Protein AF-J9DPC4-F1 (afdb_monomer_lite)

Radius of gyration: 21.42 Å; chains: 1; bounding box: 44×50×61 Å

pLDDT: mean 84.1, std 15.9, range [33.69, 98.31]

Organism: Wuchereria bancrofti (NCBI:txid6293)

Foldseek 3Di:
DDDPPDDDDDDDDDPPDVDWDQWDWDWDDDVPDPDIDIDIDGTDPQWDDKDKDWPDPDDDAQDKTKIKIQTAGPVGDGDFAKKKKFKAAPVGDTDDIDIDGDDDDRIDIDIDGGHNDGDDDDMDMDIDGDPDDPPPPPD

Sequence (139 aa):
MLIAGSLNRVKFFVPGGTERSDSYRLVVRAQNDSELFEEIIPGAPDLRNIYLQTDKTVYKPTDNVKVRALPLTTNGKLYVGSVDFALLNPDGFELIHKTRSNSKNRFLAVEFQLPDRLVFGEWKIVARPDRHKPSLILA

Secondary structure (DSSP, 8-state):
-PPTT------------SS--SEEEEEE--TT-S--EEEEEE---S--EEEEEES-S---TT-EEEEEEEEE-TTSPBP-S-EEEEEE-TT--EEEEEEE--SS-SSEEEEEEPPSS---S--EEEEEE----------

InterPro domains:
  IPR002890 Macroglobulin domain [PF01835] (50-133)
  IPR050473 Alpha-2-macroglobulin/Complement system [PTHR11412] (22-131)

Structure (mmCIF, N/CA/C/O backbone):
data_AF-J9DPC4-F1
#
_entry.id   AF-J9DPC4-F1
#
loop_
_atom_site.group_PDB
_atom_site.id
_atom_site.type_symbol
_atom_site.label_atom_id
_atom_site.label_alt_id
_atom_site.label_comp_id
_atom_site.label_asym_id
_atom_site.label_entity_id
_atom_site.label_seq_id
_atom_site.pdbx_PDB_ins_code
_atom_site.Cartn_x
_atom_site.Cartn_y
_atom_site.Cartn_z
_atom_site.occupancy
_atom_site.B_iso_or_equiv
_atom_site.auth_seq_id
_atom_site.auth_comp_id
_atom_site.auth_asym_id
_atom_site.auth_atom_id
_atom_site.pdbx_PDB_model_num
ATOM 1 N N . MET A 1 1 ? 24.899 -16.413 -33.512 1.00 47.69 1 MET A N 1
ATOM 2 C CA . MET A 1 1 ? 24.018 -16.903 -34.592 1.00 47.69 1 MET A CA 1
ATOM 3 C C . MET A 1 1 ? 22.624 -17.053 -34.001 1.00 47.69 1 MET A C 1
ATOM 5 O O . MET A 1 1 ? 22.446 -17.890 -33.128 1.00 47.69 1 MET A O 1
ATOM 9 N N . LEU A 1 2 ? 21.693 -16.164 -34.354 1.00 53.72 2 LEU A N 1
ATOM 10 C CA . LEU A 1 2 ? 20.300 -16.235 -33.900 1.00 53.72 2 LEU A CA 1
ATOM 11 C C . LEU A 1 2 ? 19.543 -17.153 -34.866 1.00 53.72 2 LEU A C 1
ATOM 13 O O . LEU A 1 2 ? 19.584 -16.928 -36.071 1.00 53.72 2 LEU A O 1
ATOM 17 N N . ILE A 1 3 ? 18.921 -18.211 -34.352 1.00 56.56 3 ILE A N 1
ATOM 18 C CA . ILE A 1 3 ? 18.156 -19.169 -35.161 1.00 56.56 3 ILE A CA 1
ATOM 19 C C . ILE A 1 3 ? 16.762 -18.577 -35.404 1.00 56.56 3 ILE A C 1
ATOM 21 O O . ILE A 1 3 ? 16.115 -18.119 -34.459 1.00 56.56 3 ILE A O 1
ATOM 25 N N . ALA A 1 4 ? 16.296 -18.572 -36.655 1.00 58.28 4 ALA A N 1
ATOM 26 C CA . ALA A 1 4 ? 14.936 -18.152 -36.988 1.00 58.28 4 ALA A CA 1
ATOM 27 C C . ALA A 1 4 ? 13.916 -19.010 -36.213 1.00 58.28 4 ALA A C 1
ATOM 29 O O . ALA A 1 4 ? 14.011 -20.235 -36.209 1.00 58.28 4 ALA A O 1
ATOM 30 N N . GLY A 1 5 ? 12.978 -18.364 -35.513 1.00 67.38 5 GLY A N 1
ATOM 31 C CA . GLY A 1 5 ? 12.020 -19.031 -34.618 1.00 67.38 5 GLY A CA 1
ATOM 32 C C . GLY A 1 5 ? 12.472 -19.183 -33.156 1.00 67.38 5 GLY A C 1
ATOM 33 O O . GLY A 1 5 ? 11.709 -19.685 -32.336 1.00 67.38 5 GLY A O 1
ATOM 34 N N . SER A 1 6 ? 13.678 -18.726 -32.793 1.00 75.56 6 SER A N 1
ATOM 35 C CA . SER A 1 6 ? 14.149 -18.695 -31.401 1.00 75.56 6 SER A CA 1
ATOM 36 C C . SER A 1 6 ? 13.592 -17.491 -30.637 1.00 75.56 6 SER A C 1
ATOM 38 O O . SER A 1 6 ? 13.719 -16.349 -31.080 1.00 75.56 6 SER A O 1
ATOM 40 N N . LEU A 1 7 ? 13.062 -17.726 -29.434 1.00 80.25 7 LEU A N 1
ATOM 41 C CA . LEU A 1 7 ? 12.682 -16.659 -28.509 1.00 80.25 7 LEU A CA 1
ATOM 42 C C . LEU A 1 7 ? 13.936 -15.960 -27.963 1.00 80.25 7 LEU A C 1
ATOM 44 O O . LEU A 1 7 ? 14.752 -16.583 -27.285 1.00 80.25 7 LEU A O 1
ATOM 48 N N . ASN A 1 8 ? 14.055 -14.653 -28.198 1.00 81.50 8 ASN A N 1
ATOM 49 C CA . ASN A 1 8 ? 15.121 -13.824 -27.635 1.00 81.50 8 ASN A CA 1
ATOM 50 C C . ASN A 1 8 ? 14.548 -12.880 -26.580 1.00 81.50 8 ASN A C 1
ATOM 52 O O . ASN A 1 8 ? 13.614 -12.129 -26.849 1.00 81.50 8 ASN A O 1
ATOM 56 N N . ARG A 1 9 ? 15.107 -12.916 -25.366 1.00 84.31 9 ARG A N 1
ATOM 57 C CA . ARG A 1 9 ? 14.712 -12.034 -24.260 1.00 84.31 9 ARG A CA 1
ATOM 58 C C . ARG A 1 9 ? 15.776 -10.971 -24.032 1.00 84.31 9 ARG A C 1
ATOM 60 O O . ARG A 1 9 ? 16.889 -11.294 -23.629 1.00 84.31 9 ARG A O 1
ATOM 67 N N . VAL A 1 10 ? 15.400 -9.709 -24.214 1.00 82.25 10 VAL A N 1
ATOM 68 C CA . VAL A 1 10 ? 16.227 -8.547 -23.867 1.00 82.25 10 VAL A CA 1
ATOM 69 C C . VAL A 1 10 ? 15.689 -7.941 -22.573 1.00 82.25 10 VAL A C 1
ATOM 71 O O . VAL A 1 10 ? 14.486 -7.738 -22.433 1.00 82.25 10 VAL A O 1
ATOM 74 N N . LYS A 1 11 ? 16.575 -7.674 -21.609 1.00 80.56 11 LYS A N 1
ATOM 75 C CA . LYS A 1 11 ? 16.254 -6.930 -20.386 1.00 80.56 11 LYS A CA 1
ATOM 76 C C . LYS A 1 11 ? 17.032 -5.626 -20.406 1.00 80.56 11 LYS A C 1
ATOM 78 O O . LYS A 1 11 ? 18.245 -5.645 -20.589 1.00 80.56 11 LYS A O 1
ATOM 83 N N . PHE A 1 12 ? 16.343 -4.521 -20.180 1.00 76.31 12 PHE A N 1
ATOM 84 C CA . PHE A 1 12 ? 16.945 -3.207 -20.022 1.00 76.31 12 PHE A CA 1
ATOM 85 C C . PHE A 1 12 ? 16.299 -2.516 -18.825 1.00 76.31 12 PHE A C 1
ATOM 87 O O . PHE A 1 12 ? 15.144 -2.777 -18.490 1.00 76.31 12 PHE A O 1
ATOM 94 N N . PHE A 1 13 ? 17.061 -1.657 -18.158 1.00 70.00 13 PHE A N 1
ATOM 95 C CA . PHE A 1 13 ? 16.501 -0.724 -17.192 1.00 70.00 13 PHE A CA 1
ATOM 96 C C . PHE A 1 13 ? 16.035 0.498 -17.970 1.00 70.00 13 PHE A C 1
ATOM 98 O O . PHE A 1 13 ? 16.810 1.028 -18.761 1.00 70.00 13 PHE A O 1
ATOM 105 N N . VAL A 1 14 ? 14.791 0.930 -17.768 1.00 67.88 14 VAL A N 1
ATOM 106 C CA . VAL A 1 14 ? 14.340 2.233 -18.266 1.00 67.88 14 VAL A CA 1
ATOM 107 C C . VAL A 1 14 ? 15.024 3.278 -17.388 1.00 67.88 14 VAL A C 1
ATOM 109 O O . VAL A 1 14 ? 14.680 3.369 -16.206 1.00 67.88 14 VAL A O 1
ATOM 112 N N . PRO A 1 15 ? 16.007 4.039 -17.898 1.00 53.69 15 PRO A N 1
ATOM 113 C CA . PRO A 1 15 ? 16.608 5.116 -17.145 1.00 53.69 15 PRO A CA 1
ATOM 114 C C . PRO A 1 15 ? 15.629 6.287 -17.230 1.00 53.69 15 PRO A C 1
ATOM 116 O O . PRO A 1 15 ? 15.778 7.191 -18.044 1.00 53.69 15 PRO A O 1
ATOM 119 N N . GLY A 1 16 ? 14.586 6.260 -16.402 1.00 48.47 16 GLY A N 1
ATOM 120 C CA . GLY A 1 16 ? 14.104 7.523 -15.868 1.00 48.47 16 GLY A CA 1
ATOM 121 C C . GLY A 1 16 ? 15.273 8.068 -15.061 1.00 48.47 16 GLY A C 1
ATOM 122 O O . GLY A 1 16 ? 15.842 7.331 -14.255 1.00 48.47 16 GLY A O 1
ATOM 123 N N . GLY A 1 17 ? 15.709 9.296 -15.325 1.00 51.59 17 GLY A N 1
ATOM 124 C CA . GLY A 1 17 ? 16.631 9.981 -14.428 1.00 51.59 17 GLY A CA 1
ATOM 125 C C . GLY A 1 17 ? 16.039 10.085 -13.016 1.00 51.59 17 GLY A C 1
ATOM 126 O O . GLY A 1 17 ? 15.158 9.335 -12.602 1.00 51.59 17 GLY A O 1
ATOM 127 N N . THR A 1 18 ? 16.465 11.070 -12.243 1.00 48.59 18 THR A N 1
ATOM 128 C CA . THR A 1 18 ? 15.882 11.322 -10.915 1.00 48.59 18 THR A CA 1
ATOM 129 C C . THR A 1 18 ? 14.370 11.616 -10.937 1.00 48.59 18 THR A C 1
ATOM 131 O O . THR A 1 18 ? 13.749 11.624 -9.877 1.00 48.59 18 THR A O 1
ATOM 134 N N . GLU A 1 19 ? 13.764 11.811 -12.115 1.00 55.22 19 GLU A N 1
ATOM 135 C CA . GLU A 1 19 ? 12.347 12.120 -12.299 1.00 55.22 19 GLU A CA 1
ATOM 136 C C . GLU A 1 19 ? 11.585 10.972 -12.987 1.00 55.22 19 GLU A C 1
ATOM 138 O O . GLU A 1 19 ? 11.882 10.550 -14.105 1.00 55.22 19 GLU A O 1
ATOM 143 N N . ARG A 1 20 ? 10.589 10.448 -12.266 1.00 68.69 20 ARG A N 1
ATOM 144 C CA . ARG A 1 20 ? 9.662 9.387 -12.681 1.00 68.69 20 ARG A CA 1
ATOM 145 C C . ARG A 1 20 ? 8.591 9.961 -13.615 1.00 68.69 20 ARG A C 1
ATOM 147 O O . ARG A 1 20 ? 7.977 10.964 -13.274 1.00 68.69 20 ARG A O 1
ATOM 154 N N . SER A 1 21 ? 8.297 9.268 -14.719 1.00 73.31 21 SER A N 1
ATOM 155 C CA . SER A 1 21 ? 7.105 9.523 -15.546 1.00 73.31 21 SER A CA 1
ATOM 156 C C . SER A 1 21 ? 6.007 8.487 -15.275 1.00 73.31 21 SER A C 1
ATOM 158 O O . SER A 1 21 ? 6.303 7.327 -14.973 1.00 73.31 21 SER A O 1
ATOM 160 N N . ASP A 1 22 ? 4.742 8.889 -15.420 1.00 77.19 22 ASP A N 1
ATOM 161 C CA . ASP A 1 22 ? 3.573 7.996 -15.377 1.00 77.19 22 ASP A CA 1
ATOM 162 C C . ASP A 1 22 ? 3.433 7.145 -16.651 1.00 77.19 22 ASP A C 1
ATOM 164 O O . ASP A 1 22 ? 2.725 6.137 -16.661 1.00 77.19 22 ASP A O 1
ATOM 168 N N . SER A 1 23 ? 4.123 7.519 -17.730 1.00 82.06 23 SER A N 1
ATOM 169 C CA . SER A 1 23 ? 4.164 6.757 -18.978 1.00 82.06 23 SER A CA 1
ATOM 170 C C . SER A 1 23 ? 5.492 6.938 -19.706 1.00 82.06 23 SER A C 1
ATOM 172 O O . SER A 1 23 ? 6.130 7.989 -19.625 1.00 82.06 23 SER A O 1
ATOM 174 N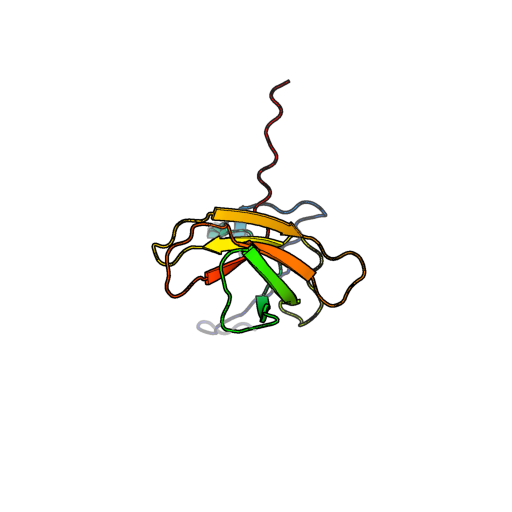 N . TYR A 1 24 ? 5.912 5.903 -20.424 1.00 83.50 24 TYR A N 1
ATOM 175 C CA . TYR A 1 24 ? 7.109 5.917 -21.252 1.00 83.50 24 TYR A CA 1
ATOM 176 C C . TYR A 1 24 ? 6.746 5.517 -22.673 1.00 83.50 24 TYR A C 1
ATOM 178 O O . TYR A 1 24 ? 5.985 4.578 -22.892 1.00 83.50 24 TYR A O 1
ATOM 186 N N . ARG A 1 25 ? 7.332 6.215 -23.642 1.00 88.88 25 ARG A N 1
ATOM 187 C CA . ARG A 1 25 ? 7.281 5.829 -25.049 1.00 88.88 25 ARG A CA 1
ATOM 188 C C . ARG A 1 25 ? 8.410 4.835 -25.318 1.00 88.88 25 ARG A C 1
ATOM 190 O O . ARG A 1 25 ? 9.580 5.215 -25.293 1.00 88.88 25 ARG A O 1
ATOM 197 N N . LEU A 1 26 ? 8.066 3.571 -25.538 1.00 87.38 26 LEU A N 1
ATOM 198 C CA . LEU A 1 26 ? 8.999 2.517 -25.915 1.00 87.38 26 LEU A CA 1
ATOM 199 C C . LEU A 1 26 ? 9.106 2.471 -27.438 1.00 87.38 26 LEU A C 1
ATOM 201 O O . LEU A 1 26 ? 8.110 2.243 -28.114 1.00 87.38 26 LEU A O 1
ATOM 205 N N . VAL A 1 27 ? 10.316 2.657 -27.965 1.00 90.12 27 VAL A N 1
ATOM 206 C CA . VAL A 1 27 ? 10.610 2.509 -29.396 1.00 90.12 27 VAL A CA 1
ATOM 207 C C . VAL A 1 27 ? 11.686 1.444 -29.557 1.00 90.12 27 VAL A C 1
ATOM 209 O O . VAL A 1 27 ? 12.776 1.574 -28.996 1.00 90.12 27 VAL A O 1
ATOM 212 N N . VAL A 1 28 ? 11.388 0.389 -30.313 1.00 88.94 28 VAL A N 1
ATOM 213 C CA . VAL A 1 28 ? 12.319 -0.704 -30.612 1.00 88.94 28 VAL A CA 1
ATOM 214 C C . VAL A 1 28 ? 12.544 -0.764 -32.116 1.00 88.94 28 VAL A C 1
ATOM 216 O O . VAL A 1 28 ? 11.597 -0.806 -32.899 1.00 88.94 28 VAL A O 1
ATOM 219 N N . ARG A 1 29 ? 13.817 -0.785 -32.515 1.00 89.44 29 ARG A N 1
ATOM 220 C CA . ARG A 1 29 ? 14.236 -0.882 -33.912 1.00 89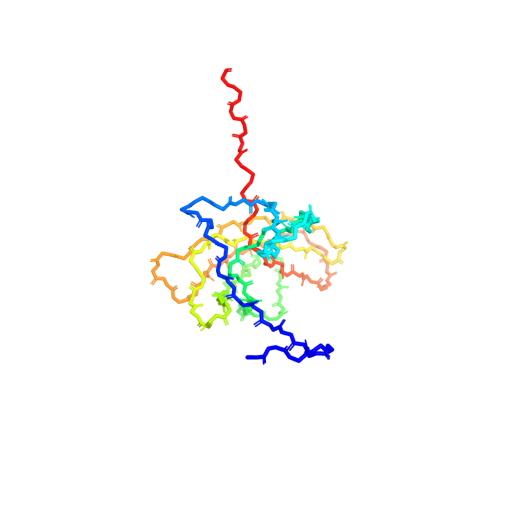.44 29 ARG A CA 1
ATOM 221 C C . ARG A 1 29 ? 15.350 -1.910 -34.050 1.00 89.44 29 ARG A C 1
ATOM 223 O O . ARG A 1 29 ? 16.354 -1.826 -33.341 1.00 89.44 29 ARG A O 1
ATOM 230 N N . ALA A 1 30 ? 15.187 -2.855 -34.971 1.00 85.81 30 ALA A N 1
ATOM 231 C CA . ALA A 1 30 ? 16.264 -3.757 -35.352 1.00 85.81 30 ALA A CA 1
ATOM 232 C C . ALA A 1 30 ? 17.250 -3.044 -36.291 1.00 85.81 30 ALA A C 1
ATOM 234 O O . ALA A 1 30 ? 16.880 -2.197 -37.107 1.00 85.81 30 ALA A O 1
ATOM 235 N N . GLN A 1 31 ? 18.537 -3.366 -36.163 1.00 81.50 31 GLN A N 1
ATOM 236 C CA . GLN A 1 31 ? 19.559 -2.788 -37.028 1.00 81.50 31 GLN A CA 1
ATOM 237 C C . GLN A 1 31 ? 19.299 -3.225 -38.478 1.00 81.50 31 GLN A C 1
ATOM 239 O O . GLN A 1 31 ? 19.211 -4.419 -38.748 1.00 81.50 31 GLN A O 1
ATOM 244 N N . ASN A 1 32 ? 19.193 -2.250 -39.386 1.00 84.31 32 ASN A N 1
ATOM 245 C CA . ASN A 1 32 ? 18.846 -2.408 -40.808 1.00 84.31 32 ASN A CA 1
ATOM 246 C C . ASN A 1 32 ? 17.375 -2.737 -41.116 1.00 84.31 32 ASN A C 1
ATOM 248 O O . ASN A 1 32 ? 17.069 -3.079 -42.254 1.00 84.31 32 ASN A O 1
ATOM 252 N N . ASP A 1 33 ? 16.473 -2.578 -40.148 1.00 84.00 33 ASP A N 1
ATOM 253 C CA . ASP A 1 33 ? 15.031 -2.642 -40.387 1.00 84.00 33 ASP A CA 1
ATOM 254 C C . ASP A 1 33 ? 14.449 -1.234 -40.631 1.00 84.00 33 ASP A C 1
ATOM 256 O O . ASP A 1 33 ? 14.895 -0.230 -40.041 1.00 84.00 33 ASP A O 1
ATOM 260 N N . SER A 1 34 ? 13.488 -1.158 -41.551 1.00 82.31 34 SER A N 1
ATOM 261 C CA . SER A 1 34 ? 12.690 0.038 -41.834 1.00 82.31 34 SER A CA 1
ATOM 262 C C . SER A 1 34 ? 11.485 0.159 -40.908 1.00 82.31 34 SER A C 1
ATOM 264 O O . SER A 1 34 ? 11.013 1.273 -40.688 1.00 82.31 34 SER A O 1
ATOM 266 N N . GLU A 1 35 ? 11.002 -0.957 -40.362 1.00 87.00 35 GLU A N 1
ATOM 267 C CA . GLU A 1 35 ? 9.883 -0.960 -39.429 1.00 87.00 35 GLU A CA 1
ATOM 268 C C . GLU A 1 35 ? 10.354 -0.673 -38.000 1.00 87.00 35 GLU A C 1
ATOM 270 O O . GLU A 1 35 ? 11.457 -1.034 -37.573 1.00 87.00 35 GLU A O 1
ATOM 275 N N . LEU A 1 36 ? 9.506 0.030 -37.252 1.00 89.88 36 LEU A N 1
ATOM 276 C CA . LEU A 1 36 ? 9.710 0.313 -35.840 1.00 89.88 36 LEU A CA 1
ATOM 277 C C . LEU A 1 36 ? 8.523 -0.221 -35.052 1.00 89.88 36 LEU A C 1
ATOM 279 O O . LEU A 1 36 ? 7.373 -0.090 -35.469 1.00 89.88 36 LEU A O 1
ATOM 283 N N . PHE A 1 37 ? 8.819 -0.800 -33.897 1.00 88.31 37 PHE A N 1
ATOM 284 C CA . PHE A 1 37 ? 7.813 -1.101 -32.896 1.00 88.31 37 PHE A CA 1
ATOM 285 C C . PHE A 1 37 ? 7.727 0.075 -31.930 1.00 88.31 37 PHE A C 1
ATOM 287 O O . PHE A 1 37 ? 8.747 0.520 -31.396 1.00 88.31 37 PHE A O 1
ATOM 294 N N . GLU A 1 38 ? 6.514 0.563 -31.701 1.00 92.75 38 GLU A N 1
ATOM 295 C CA . GLU A 1 38 ? 6.247 1.670 -30.795 1.00 92.75 38 GLU A CA 1
ATOM 296 C C . GLU A 1 38 ? 5.058 1.354 -29.893 1.00 92.75 38 GLU A C 1
ATOM 298 O O . GLU A 1 38 ? 3.997 0.948 -30.364 1.00 92.75 38 GLU A O 1
ATOM 303 N N . GLU A 1 39 ? 5.231 1.575 -28.593 1.00 91.00 39 GLU A N 1
ATOM 304 C CA . GLU A 1 39 ? 4.175 1.397 -27.602 1.00 91.00 39 GLU A CA 1
ATOM 305 C C . GLU A 1 39 ? 4.327 2.410 -26.461 1.00 91.00 39 GLU A C 1
ATOM 307 O O . GLU A 1 39 ? 5.436 2.797 -26.086 1.00 91.00 39 GLU A O 1
ATOM 312 N N . ILE A 1 40 ? 3.204 2.835 -25.879 1.00 88.62 40 ILE A N 1
ATOM 313 C CA . ILE A 1 40 ? 3.196 3.591 -24.625 1.00 88.62 40 ILE A CA 1
ATOM 314 C C . ILE A 1 40 ? 3.026 2.595 -23.484 1.00 88.62 40 ILE A C 1
ATOM 316 O O . ILE A 1 40 ? 1.984 1.956 -23.360 1.00 88.62 40 ILE A O 1
ATOM 320 N N . ILE A 1 41 ? 4.035 2.499 -22.624 1.00 86.38 41 ILE A N 1
ATOM 321 C CA . ILE A 1 41 ? 4.014 1.627 -21.450 1.00 86.38 41 ILE A CA 1
ATOM 322 C C . ILE A 1 41 ? 3.806 2.453 -20.174 1.00 86.38 41 ILE A C 1
ATOM 324 O O . ILE A 1 41 ? 4.373 3.544 -20.045 1.00 86.38 41 ILE A O 1
ATOM 328 N N . PRO A 1 42 ? 3.008 1.972 -19.205 1.00 80.31 42 PRO A N 1
ATOM 329 C CA . PRO A 1 42 ? 2.811 2.678 -17.947 1.00 80.31 42 PRO A CA 1
ATOM 330 C C . PRO A 1 42 ? 4.100 2.684 -17.121 1.00 80.31 42 PRO A C 1
ATOM 332 O O . PRO A 1 42 ? 4.787 1.670 -16.983 1.00 80.31 42 PRO A O 1
ATOM 335 N N . GLY A 1 43 ? 4.406 3.834 -16.532 1.00 78.88 43 GLY A N 1
ATOM 336 C CA . GLY A 1 43 ? 5.454 3.965 -15.538 1.00 78.88 43 GLY A CA 1
ATOM 337 C C . GLY A 1 43 ? 4.946 3.581 -14.154 1.00 78.88 43 GLY A C 1
ATOM 338 O O . GLY A 1 43 ? 3.913 4.065 -13.694 1.00 78.88 43 GLY A O 1
ATOM 339 N N . ALA A 1 44 ? 5.691 2.729 -13.457 1.00 77.56 44 ALA A N 1
ATOM 340 C CA . ALA A 1 44 ? 5.415 2.368 -12.073 1.00 77.56 44 ALA A CA 1
ATOM 341 C C . ALA A 1 44 ? 6.696 2.500 -11.239 1.00 77.56 44 ALA A C 1
ATOM 343 O O . ALA A 1 44 ? 7.792 2.276 -11.760 1.00 77.56 44 ALA A O 1
ATOM 344 N N . PRO A 1 45 ? 6.589 2.872 -9.953 1.00 81.69 45 PRO A N 1
ATOM 345 C CA . PRO A 1 45 ? 7.738 2.822 -9.067 1.00 81.69 45 PRO A CA 1
ATOM 346 C C . PRO A 1 45 ? 8.176 1.364 -8.885 1.00 81.69 45 PRO A C 1
ATOM 348 O O . PRO A 1 45 ? 7.354 0.453 -8.994 1.00 81.69 45 PRO A O 1
ATOM 351 N N . ASP A 1 46 ? 9.450 1.141 -8.548 1.00 84.69 46 ASP A N 1
ATOM 352 C CA . ASP A 1 46 ? 9.949 -0.182 -8.147 1.00 84.69 46 ASP A CA 1
ATOM 353 C C . ASP A 1 46 ? 9.425 -0.549 -6.747 1.00 84.69 46 ASP A C 1
ATOM 355 O O . ASP A 1 46 ? 10.165 -0.602 -5.768 1.00 84.69 46 ASP A O 1
ATOM 359 N N . LEU A 1 47 ? 8.113 -0.744 -6.642 1.00 87.56 47 LEU A N 1
ATOM 360 C CA . LEU A 1 47 ? 7.410 -1.215 -5.463 1.00 87.56 47 LEU A CA 1
ATOM 361 C C . LEU A 1 47 ? 6.694 -2.508 -5.83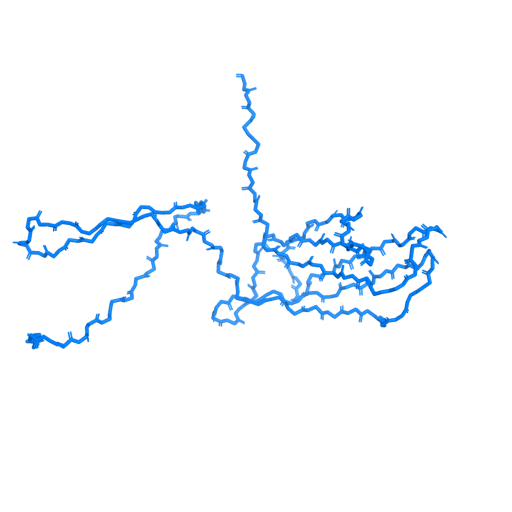7 1.00 87.56 47 LEU A C 1
ATOM 363 O O . LEU A 1 47 ? 5.748 -2.506 -6.621 1.00 87.56 47 LEU A O 1
ATOM 367 N N . ARG A 1 48 ? 7.145 -3.614 -5.251 1.00 91.06 48 ARG A N 1
ATOM 368 C CA . ARG A 1 48 ? 6.605 -4.943 -5.524 1.00 91.06 48 ARG A CA 1
ATOM 369 C C . ARG A 1 48 ? 5.466 -5.294 -4.579 1.00 91.06 48 ARG A C 1
ATOM 371 O O . ARG A 1 48 ? 4.407 -5.693 -5.037 1.00 91.06 48 ARG A O 1
ATOM 378 N N . ASN A 1 49 ? 5.697 -5.167 -3.272 1.00 94.62 49 ASN A N 1
ATOM 379 C CA . ASN A 1 49 ? 4.740 -5.552 -2.233 1.00 94.62 49 ASN A CA 1
ATOM 380 C C . ASN A 1 49 ? 4.753 -4.546 -1.079 1.00 94.62 49 ASN A C 1
ATOM 382 O O . ASN A 1 49 ? 5.808 -4.012 -0.734 1.00 94.62 49 ASN A O 1
ATOM 386 N N . ILE A 1 50 ? 3.602 -4.362 -0.430 1.00 95.88 50 ILE A N 1
ATOM 387 C CA . ILE A 1 50 ? 3.491 -3.692 0.869 1.00 95.88 50 ILE A CA 1
ATOM 388 C C . ILE A 1 50 ? 2.851 -4.677 1.845 1.00 95.88 50 ILE A C 1
ATOM 390 O O . ILE A 1 50 ? 1.679 -5.015 1.702 1.00 95.88 50 ILE A O 1
ATOM 394 N N . TYR A 1 51 ? 3.606 -5.130 2.844 1.00 97.19 51 TYR A N 1
ATOM 395 C CA . TYR A 1 51 ? 3.048 -5.952 3.918 1.00 97.19 51 TYR A CA 1
ATOM 396 C C . TYR A 1 51 ? 2.495 -5.051 5.012 1.00 97.19 51 TYR A C 1
ATOM 398 O O . TYR A 1 51 ? 3.213 -4.175 5.490 1.00 97.19 51 TYR A O 1
ATOM 406 N N . LEU A 1 52 ? 1.243 -5.271 5.407 1.00 97.44 52 LEU A N 1
ATOM 407 C CA . LEU A 1 52 ? 0.564 -4.504 6.448 1.00 97.44 52 LEU A CA 1
ATOM 408 C C . LEU A 1 52 ? 0.350 -5.371 7.687 1.00 97.44 52 LEU A C 1
ATOM 410 O O . LEU A 1 52 ? -0.070 -6.520 7.585 1.00 97.44 52 LEU A O 1
ATOM 414 N N . GLN A 1 53 ? 0.609 -4.795 8.855 1.00 97.94 53 GLN A N 1
ATOM 415 C CA . GLN A 1 53 ? 0.284 -5.382 10.146 1.00 97.94 53 GLN A CA 1
ATOM 416 C C . GLN A 1 53 ? -0.399 -4.329 11.010 1.00 97.94 53 GLN A C 1
ATOM 418 O O . GLN A 1 53 ? 0.122 -3.224 11.164 1.00 97.94 53 GLN A O 1
ATOM 423 N N . THR A 1 54 ? -1.531 -4.685 11.602 1.00 98.12 54 THR A N 1
ATOM 424 C CA . THR A 1 54 ? -2.218 -3.869 12.602 1.00 98.12 54 THR A CA 1
ATOM 425 C C . THR A 1 54 ? -1.865 -4.326 14.019 1.00 98.12 54 THR A C 1
ATOM 427 O O . THR A 1 54 ? -1.403 -5.450 14.225 1.00 98.12 54 THR A O 1
ATOM 430 N N . ASP A 1 55 ? -2.049 -3.456 15.012 1.00 98.31 55 ASP A N 1
ATOM 431 C CA . ASP A 1 55 ? -1.846 -3.805 16.422 1.00 98.31 55 ASP A CA 1
ATOM 432 C C . ASP A 1 55 ? -2.953 -4.708 16.989 1.00 98.31 55 ASP A C 1
ATOM 434 O O . ASP A 1 55 ? -2.706 -5.448 17.941 1.00 98.31 55 ASP A O 1
ATOM 438 N N . LYS A 1 56 ? -4.154 -4.677 16.398 1.00 97.81 56 LYS A N 1
ATOM 439 C CA . LYS A 1 56 ? -5.313 -5.501 16.765 1.00 97.81 56 LYS A CA 1
ATOM 440 C C . LYS A 1 56 ? -6.100 -5.898 15.515 1.00 97.81 56 LYS A C 1
ATOM 442 O O . LYS A 1 56 ? -5.932 -5.320 14.444 1.0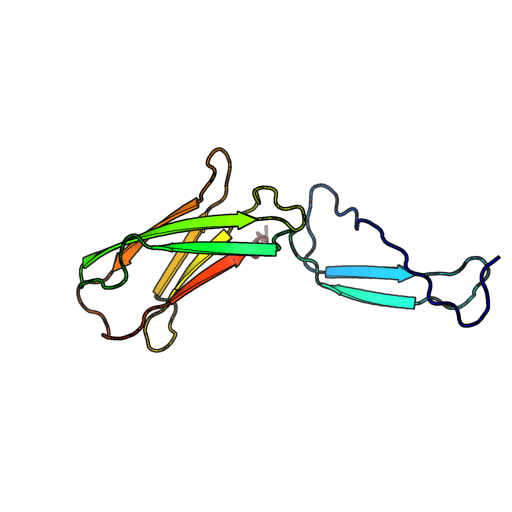0 97.81 56 LYS A O 1
ATOM 447 N N . THR A 1 57 ? -6.985 -6.877 15.656 1.00 95.88 57 THR A N 1
ATOM 448 C CA . THR A 1 57 ? -7.923 -7.292 14.597 1.00 95.88 57 THR A CA 1
ATOM 449 C C . THR A 1 57 ? -9.333 -6.736 14.796 1.00 95.88 57 THR A C 1
ATOM 451 O O . THR A 1 57 ? -10.106 -6.689 13.847 1.00 95.88 57 THR A O 1
ATOM 454 N N . VAL A 1 58 ? -9.668 -6.297 16.014 1.00 97.06 58 VAL A N 1
ATOM 455 C CA . VAL A 1 58 ? -10.974 -5.737 16.381 1.00 97.06 58 VAL A CA 1
ATOM 456 C C . VAL A 1 58 ? -10.755 -4.425 17.125 1.00 97.06 58 VAL A C 1
ATOM 458 O O . VAL A 1 58 ? -9.921 -4.354 18.031 1.00 97.06 58 VAL A O 1
ATOM 461 N N . TYR A 1 59 ? -11.522 -3.406 16.745 1.00 97.12 59 TYR A N 1
ATOM 462 C CA . TYR A 1 59 ? -11.426 -2.049 17.273 1.00 97.12 59 TYR A CA 1
ATOM 463 C C . TYR A 1 59 ? -12.800 -1.527 17.683 1.00 97.12 59 TYR A C 1
ATOM 465 O O . TYR A 1 59 ? -13.830 -1.941 17.148 1.00 97.12 59 TYR A O 1
ATOM 473 N N . LYS A 1 60 ? -12.804 -0.610 18.645 1.00 96.06 60 LYS A N 1
ATOM 474 C CA . LYS A 1 60 ? -13.983 0.110 19.125 1.00 96.06 60 LYS A CA 1
ATOM 475 C C . LYS A 1 60 ? -13.992 1.538 18.571 1.00 96.06 60 LYS A C 1
ATOM 477 O O . LYS A 1 60 ? -12.947 2.034 18.150 1.00 96.06 60 LYS A O 1
ATOM 482 N N . PRO A 1 61 ? -15.141 2.235 18.598 1.00 95.62 61 PRO A N 1
ATOM 483 C CA . PRO A 1 61 ? -15.157 3.674 18.356 1.00 95.62 61 PRO A CA 1
ATOM 484 C C . PRO A 1 61 ? -14.125 4.384 19.231 1.00 95.62 61 PRO A C 1
ATOM 486 O O . PRO A 1 61 ? -13.888 3.958 20.362 1.00 95.62 61 PRO A O 1
ATOM 489 N N . THR A 1 62 ? -13.517 5.450 18.712 1.00 95.12 62 THR A N 1
ATOM 490 C CA . THR A 1 62 ? -12.415 6.201 19.350 1.00 95.12 62 THR A CA 1
ATOM 491 C C . THR A 1 62 ? -11.083 5.458 19.519 1.00 95.12 62 THR A C 1
ATOM 493 O O . THR A 1 62 ? -10.105 6.073 19.951 1.00 95.12 62 THR A O 1
ATOM 496 N N . ASP A 1 63 ? -10.980 4.176 19.151 1.00 97.19 63 ASP A N 1
ATOM 497 C CA . ASP A 1 63 ? -9.673 3.519 19.107 1.00 97.19 63 ASP A CA 1
ATOM 498 C C . ASP A 1 63 ? -8.781 4.149 18.028 1.00 97.19 63 ASP A C 1
ATOM 500 O O . ASP A 1 63 ? -9.241 4.644 16.995 1.00 97.19 63 ASP A O 1
ATOM 504 N N . ASN A 1 64 ? -7.472 4.056 18.252 1.00 97.06 64 ASN A N 1
ATOM 505 C CA . ASN A 1 64 ? -6.467 4.393 17.258 1.00 97.06 64 ASN A CA 1
ATOM 506 C C . ASN A 1 64 ? -5.909 3.102 16.640 1.00 97.06 64 ASN A C 1
ATOM 508 O O . ASN A 1 64 ? -5.298 2.286 17.335 1.00 97.06 64 ASN A O 1
ATOM 512 N N . VAL A 1 65 ? -6.136 2.914 15.341 1.00 97.69 65 VAL A N 1
ATOM 513 C CA . VAL A 1 65 ? -5.632 1.777 14.566 1.00 97.69 65 VAL A CA 1
ATOM 514 C C . VAL A 1 65 ? -4.170 2.032 14.228 1.00 97.69 65 VAL A C 1
ATOM 516 O O . VAL A 1 65 ? -3.863 2.911 13.417 1.00 97.69 65 VAL A O 1
ATOM 519 N N . LYS A 1 66 ? -3.260 1.251 14.818 1.00 98.00 66 LYS A N 1
ATOM 520 C CA . LYS A 1 66 ? -1.821 1.380 14.570 1.00 98.00 66 LYS A CA 1
ATOM 521 C C . LYS A 1 66 ? -1.385 0.377 13.520 1.00 98.00 66 LYS A C 1
ATOM 523 O O . LYS A 1 66 ? -1.542 -0.828 13.692 1.00 98.00 66 LYS A O 1
ATOM 528 N N . VAL A 1 67 ? -0.786 0.877 12.448 1.00 97.56 67 VAL A N 1
ATOM 529 C CA . VAL A 1 67 ? -0.369 0.095 11.285 1.00 97.56 67 VAL A CA 1
ATOM 530 C C . VAL A 1 67 ? 1.141 0.184 11.119 1.00 97.56 67 VAL A C 1
ATOM 532 O O . VAL A 1 67 ? 1.722 1.272 11.131 1.00 97.56 67 VAL A O 1
ATOM 535 N N . ARG A 1 68 ? 1.780 -0.967 10.916 1.00 96.44 68 ARG A N 1
ATOM 536 C CA . ARG A 1 68 ? 3.147 -1.071 10.404 1.00 96.44 68 ARG A CA 1
ATOM 537 C C . ARG A 1 68 ? 3.092 -1.561 8.971 1.00 96.44 68 ARG A C 1
ATOM 539 O O . ARG A 1 68 ? 2.489 -2.597 8.698 1.00 96.44 68 ARG A O 1
ATOM 546 N N . ALA A 1 69 ? 3.754 -0.838 8.080 1.00 96.81 69 ALA A N 1
ATOM 547 C CA . ALA A 1 69 ? 3.892 -1.232 6.691 1.00 96.81 69 ALA A CA 1
ATOM 548 C C . ALA A 1 69 ? 5.355 -1.503 6.337 1.00 96.81 69 ALA A C 1
ATOM 550 O O . ALA A 1 69 ? 6.239 -0.714 6.678 1.00 96.81 69 ALA A O 1
ATOM 551 N N . LEU A 1 70 ? 5.602 -2.606 5.631 1.00 96.56 70 LEU A N 1
ATOM 552 C CA . LEU A 1 70 ? 6.900 -2.964 5.063 1.00 96.56 70 LEU A CA 1
ATOM 553 C C . LEU A 1 70 ? 6.804 -2.933 3.531 1.00 96.56 70 LEU A C 1
ATOM 555 O O . LEU A 1 70 ? 6.394 -3.931 2.930 1.00 96.56 70 LEU A O 1
ATOM 559 N N . PRO A 1 71 ? 7.134 -1.798 2.895 1.00 94.94 71 PRO A N 1
ATOM 560 C CA . PRO A 1 71 ? 7.148 -1.693 1.446 1.00 94.94 71 PRO A CA 1
ATOM 561 C C . PRO A 1 71 ? 8.490 -2.203 0.894 1.00 94.94 71 PRO A C 1
ATOM 563 O O . PRO A 1 71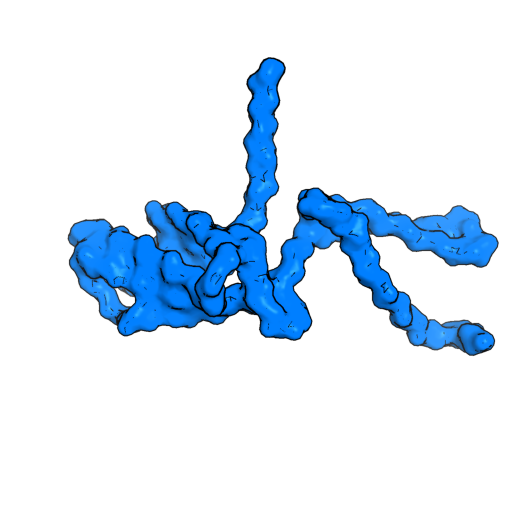 ? 9.560 -1.752 1.314 1.00 94.94 71 PRO A O 1
ATOM 566 N N . LEU A 1 72 ? 8.441 -3.151 -0.044 1.00 93.75 72 LEU A N 1
ATOM 567 C CA . LEU A 1 72 ? 9.618 -3.776 -0.652 1.00 93.75 72 LEU A CA 1
ATOM 568 C C . LEU A 1 72 ? 9.648 -3.570 -2.166 1.00 93.75 72 LEU A C 1
ATOM 570 O O . LEU A 1 72 ? 8.631 -3.701 -2.849 1.00 93.75 72 LEU A O 1
ATOM 574 N N . THR A 1 73 ? 10.841 -3.310 -2.684 1.00 91.31 73 THR A N 1
ATOM 575 C CA . THR A 1 73 ? 11.144 -3.244 -4.116 1.00 91.31 73 THR A CA 1
ATOM 576 C C . THR A 1 73 ? 11.191 -4.640 -4.751 1.00 91.31 73 THR A C 1
ATOM 578 O O . THR A 1 73 ? 11.151 -5.670 -4.065 1.00 91.31 73 THR A O 1
ATOM 581 N N . THR A 1 74 ? 11.341 -4.714 -6.076 1.00 88.44 74 THR A N 1
ATOM 582 C CA . THR A 1 74 ? 11.443 -5.991 -6.804 1.00 88.44 74 THR A CA 1
ATOM 583 C C . THR A 1 74 ? 12.656 -6.820 -6.380 1.00 88.44 74 THR A C 1
ATOM 585 O O . THR A 1 74 ? 12.578 -8.048 -6.333 1.00 88.44 74 THR A O 1
ATOM 588 N N . ASN A 1 75 ? 13.754 -6.161 -5.998 1.00 90.31 75 ASN A N 1
ATOM 589 C CA . ASN A 1 75 ? 14.968 -6.810 -5.490 1.00 90.31 75 ASN A CA 1
ATOM 590 C C . ASN A 1 75 ? 14.957 -7.063 -3.968 1.00 90.31 75 ASN A C 1
ATOM 592 O O . ASN A 1 75 ? 15.978 -7.467 -3.415 1.00 90.31 75 ASN A O 1
ATOM 596 N N . GLY A 1 76 ? 13.826 -6.836 -3.289 1.00 90.50 76 GLY A N 1
ATOM 597 C CA . GLY A 1 76 ? 13.664 -7.101 -1.857 1.00 90.50 76 GLY A CA 1
ATOM 598 C C . GLY A 1 76 ? 14.288 -6.054 -0.930 1.00 90.50 76 GLY A C 1
ATOM 5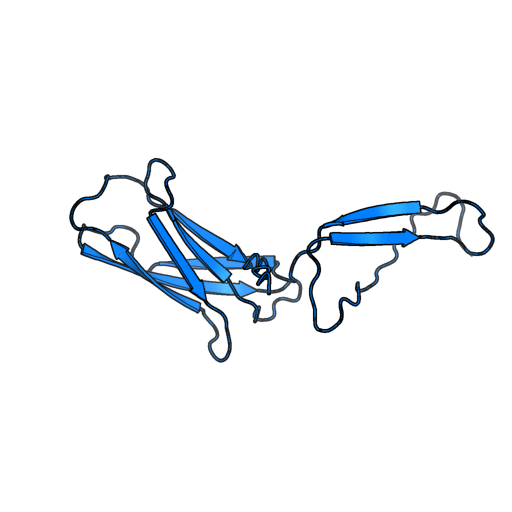99 O O . GLY A 1 76 ? 14.341 -6.274 0.279 1.00 90.50 76 GLY A O 1
ATOM 600 N N . LYS A 1 77 ? 14.755 -4.917 -1.461 1.00 91.44 77 LYS A N 1
ATOM 601 C CA . LYS A 1 77 ? 15.195 -3.773 -0.651 1.00 91.44 77 LYS A CA 1
ATOM 602 C C . LYS A 1 77 ? 13.991 -2.986 -0.136 1.00 91.44 77 LYS A C 1
ATOM 604 O O . LYS A 1 77 ? 12.880 -3.108 -0.647 1.00 91.44 77 LYS A O 1
ATOM 609 N N . LEU A 1 78 ? 14.220 -2.154 0.879 1.00 91.69 78 LEU A N 1
ATOM 610 C CA . LEU A 1 78 ? 13.205 -1.219 1.358 1.00 91.69 78 LEU A CA 1
ATOM 611 C C . LEU A 1 78 ? 12.882 -0.204 0.263 1.00 91.69 78 LEU A C 1
ATOM 613 O O . LEU A 1 78 ? 13.782 0.433 -0.286 1.00 91.69 78 LEU A O 1
ATOM 617 N N . TYR A 1 79 ? 11.597 -0.045 -0.026 1.00 90.44 79 TYR A N 1
ATOM 618 C CA . TYR A 1 79 ? 11.127 1.034 -0.879 1.00 90.44 79 TYR A CA 1
ATOM 619 C C . TYR A 1 79 ? 11.199 2.362 -0.112 1.00 90.44 79 TYR A C 1
ATOM 621 O O . TYR A 1 79 ? 10.726 2.460 1.023 1.00 90.44 79 TYR A O 1
ATOM 629 N N . VAL A 1 80 ? 11.814 3.372 -0.731 1.00 87.44 80 VAL A N 1
ATOM 630 C CA . VAL A 1 80 ? 12.079 4.689 -0.117 1.00 87.44 80 VAL A CA 1
ATOM 631 C C . VAL A 1 80 ? 11.103 5.779 -0.561 1.00 87.44 80 VAL A C 1
ATOM 633 O O . VAL A 1 80 ? 11.049 6.842 0.052 1.00 87.44 80 VAL A O 1
ATOM 636 N N . GLY A 1 81 ? 10.314 5.522 -1.607 1.00 86.69 81 GLY A N 1
ATOM 637 C CA . GLY A 1 81 ? 9.305 6.466 -2.074 1.00 86.69 81 GLY A CA 1
ATOM 638 C C . GLY A 1 81 ? 8.113 6.582 -1.121 1.00 86.69 81 GLY A C 1
ATOM 639 O O . GLY A 1 81 ? 7.944 5.797 -0.185 1.00 86.69 81 GLY A O 1
ATOM 640 N N . SER A 1 82 ? 7.264 7.571 -1.386 1.00 90.50 82 SER A N 1
ATOM 641 C CA . SER A 1 82 ? 6.020 7.776 -0.647 1.00 90.50 82 SER A CA 1
ATOM 642 C C . SER A 1 82 ? 5.005 6.657 -0.913 1.00 90.50 82 SER A C 1
ATOM 644 O O . SER A 1 82 ? 4.895 6.127 -2.024 1.00 90.50 82 SER A O 1
ATOM 646 N N . VAL A 1 83 ? 4.261 6.305 0.131 1.00 93.25 83 VAL A N 1
ATOM 647 C CA . VAL A 1 83 ? 3.139 5.367 0.131 1.00 93.25 83 VAL A CA 1
ATOM 648 C C . VAL A 1 83 ? 1.937 6.087 0.729 1.00 93.25 83 VAL A C 1
ATOM 650 O O . VAL A 1 83 ? 2.022 6.640 1.830 1.00 93.25 83 VAL A O 1
ATOM 653 N N . ASP A 1 84 ? 0.826 6.050 0.009 1.00 94.44 84 ASP A N 1
ATOM 654 C CA . ASP A 1 84 ? -0.470 6.518 0.472 1.00 94.44 84 ASP A CA 1
ATOM 655 C C . ASP A 1 84 ? -1.199 5.392 1.186 1.00 94.44 84 ASP A C 1
ATOM 657 O O . ASP A 1 84 ? -1.236 4.251 0.718 1.00 94.44 84 ASP A O 1
ATOM 661 N N . PHE A 1 85 ? -1.827 5.742 2.297 1.00 96.00 85 PHE A N 1
ATOM 662 C CA . PHE A 1 85 ? -2.642 4.861 3.104 1.00 96.00 85 PHE A CA 1
ATOM 663 C C . PHE A 1 85 ? -4.047 5.434 3.227 1.00 96.00 85 PHE A C 1
ATOM 665 O O . PHE A 1 85 ? -4.219 6.607 3.559 1.00 96.00 85 PHE A O 1
ATOM 672 N N . ALA A 1 86 ? -5.037 4.581 3.007 1.00 96.06 86 ALA A N 1
ATOM 673 C CA . ALA A 1 86 ? -6.446 4.907 3.098 1.00 96.06 86 ALA A CA 1
ATOM 674 C C . ALA A 1 86 ? -7.144 3.934 4.050 1.00 96.06 86 ALA A C 1
ATOM 676 O O . ALA A 1 86 ? -6.933 2.722 3.961 1.00 96.06 86 ALA A O 1
ATOM 677 N N . LEU A 1 87 ? -7.977 4.463 4.945 1.00 96.62 87 LEU A N 1
ATOM 678 C CA . LEU A 1 87 ? -8.887 3.669 5.765 1.00 96.62 87 LEU A CA 1
ATOM 679 C C . LEU A 1 87 ? -10.285 3.710 5.144 1.00 96.62 87 LEU A C 1
ATOM 681 O O . LEU A 1 87 ? -10.873 4.786 5.010 1.00 96.62 87 LEU A O 1
ATOM 685 N N . LEU A 1 88 ? -10.794 2.539 4.775 1.00 95.81 88 LEU A N 1
ATOM 686 C CA . LEU A 1 88 ? -12.104 2.351 4.169 1.00 95.81 88 LEU A CA 1
ATOM 687 C C . LEU A 1 88 ? -13.073 1.763 5.191 1.00 95.81 88 LEU A C 1
ATOM 689 O O . LEU A 1 88 ? -12.733 0.808 5.900 1.00 95.81 88 LEU A O 1
ATOM 693 N N . ASN A 1 89 ? -14.283 2.314 5.228 1.00 94.75 89 ASN A N 1
ATOM 694 C CA . ASN A 1 89 ? -15.387 1.743 5.992 1.00 94.75 89 ASN A CA 1
ATOM 695 C C . ASN A 1 89 ? -15.939 0.464 5.309 1.00 94.75 89 ASN A C 1
ATOM 697 O O . ASN A 1 89 ? -15.521 0.137 4.192 1.00 94.75 89 ASN A O 1
ATOM 701 N N . PRO A 1 90 ? -16.885 -0.258 5.942 1.00 96.25 90 PRO A N 1
ATOM 702 C CA . PRO A 1 90 ? -17.450 -1.491 5.388 1.00 96.25 90 PRO A CA 1
ATOM 703 C C . PRO A 1 90 ? -18.157 -1.307 4.039 1.00 96.25 90 PRO A C 1
ATOM 705 O O . PRO A 1 90 ? -18.158 -2.223 3.220 1.00 96.25 90 PRO A O 1
ATOM 708 N N . ASP A 1 91 ? -18.687 -0.112 3.775 1.00 94.75 91 ASP A N 1
ATOM 709 C CA . ASP A 1 91 ? -19.347 0.237 2.512 1.00 94.75 91 ASP A CA 1
ATOM 710 C C . ASP A 1 91 ? -18.349 0.603 1.392 1.00 94.75 91 ASP A C 1
ATOM 712 O O . ASP A 1 91 ? -18.743 0.841 0.252 1.00 94.75 91 ASP A O 1
ATOM 716 N N . GLY A 1 92 ? -17.046 0.651 1.695 1.00 92.44 92 GLY A N 1
ATOM 717 C CA . GLY A 1 92 ? -15.980 0.947 0.737 1.00 92.44 92 GLY A CA 1
ATOM 718 C C . GLY A 1 92 ? -15.623 2.430 0.590 1.00 92.44 92 GLY A C 1
ATOM 719 O O . GLY A 1 92 ? -14.809 2.764 -0.272 1.00 92.44 92 GLY A O 1
ATOM 720 N N . PHE A 1 93 ? -16.168 3.320 1.422 1.00 92.50 93 PHE A N 1
ATOM 721 C CA . PHE A 1 93 ? -15.813 4.741 1.412 1.00 92.50 93 PHE A CA 1
ATOM 722 C C . PHE A 1 93 ? -14.481 4.995 2.119 1.00 92.50 93 PHE A C 1
ATOM 724 O O . PHE A 1 93 ? -14.289 4.598 3.269 1.00 92.50 93 PHE A O 1
ATOM 731 N N . GLU A 1 94 ? -13.579 5.711 1.442 1.00 91.50 94 GLU A N 1
ATOM 732 C CA . GLU A 1 94 ? -12.333 6.226 2.017 1.00 91.50 94 GLU A CA 1
ATOM 733 C C . GLU A 1 94 ? -12.649 7.381 2.978 1.00 91.50 94 GLU A C 1
ATOM 735 O O . GLU A 1 94 ? -13.165 8.419 2.569 1.00 91.50 94 GLU A O 1
ATOM 740 N N . LEU A 1 95 ? -12.349 7.194 4.265 1.00 85.12 95 LEU A N 1
ATOM 741 C CA . LEU A 1 95 ? -12.626 8.185 5.312 1.00 85.12 95 LEU A CA 1
ATOM 742 C C . LEU A 1 95 ? -11.395 8.996 5.701 1.00 85.12 95 LEU A C 1
ATOM 744 O O . LEU A 1 95 ? -11.502 10.167 6.055 1.00 85.12 95 LEU A O 1
ATOM 748 N N . ILE A 1 96 ? -10.225 8.357 5.697 1.00 86.69 96 ILE A N 1
ATOM 749 C CA . ILE A 1 96 ? -8.980 8.968 6.159 1.00 86.69 96 ILE A CA 1
ATOM 750 C C . ILE A 1 96 ? -7.864 8.601 5.194 1.00 86.69 96 ILE A C 1
ATOM 752 O O . ILE A 1 96 ? -7.633 7.420 4.939 1.00 86.69 96 ILE A O 1
ATOM 756 N N . HIS A 1 97 ? -7.141 9.622 4.744 1.00 92.25 97 HIS A N 1
ATOM 757 C CA . HIS A 1 97 ? -6.009 9.519 3.834 1.00 92.25 97 HIS A CA 1
ATOM 758 C C . HIS A 1 97 ? -4.724 10.021 4.503 1.00 92.25 97 HIS A C 1
ATOM 760 O O . HIS A 1 97 ? -4.728 11.079 5.138 1.00 92.25 97 HIS A O 1
ATOM 766 N N . LYS A 1 98 ? -3.615 9.283 4.370 1.00 93.44 98 LYS A N 1
ATOM 767 C CA . LYS A 1 98 ? -2.292 9.676 4.888 1.00 93.44 98 LYS A CA 1
ATOM 768 C C . LYS A 1 98 ? -1.166 9.215 3.968 1.00 93.44 98 LYS A C 1
ATOM 770 O O . LYS A 1 98 ? -1.088 8.035 3.658 1.00 93.44 98 LYS A O 1
ATOM 775 N N . THR A 1 99 ? -0.213 10.095 3.678 1.00 93.06 99 THR A N 1
ATOM 776 C CA . THR A 1 99 ? 1.019 9.746 2.949 1.00 93.06 99 THR A CA 1
ATOM 777 C C . THR A 1 99 ? 2.203 9.605 3.910 1.00 93.06 99 THR A C 1
ATOM 779 O O . THR A 1 99 ? 2.351 10.386 4.860 1.00 93.06 99 THR A O 1
ATOM 782 N N . ARG A 1 100 ? 3.057 8.597 3.702 1.00 91.88 100 ARG A N 1
ATOM 783 C CA . ARG A 1 100 ? 4.324 8.403 4.432 1.00 91.88 100 ARG A CA 1
ATOM 784 C C . ARG A 1 100 ? 5.438 7.988 3.484 1.00 91.88 100 ARG A C 1
ATOM 786 O O . ARG A 1 100 ? 5.219 7.163 2.608 1.00 91.88 100 ARG A O 1
ATOM 793 N N . SER A 1 101 ? 6.644 8.482 3.724 1.00 87.69 101 SER A N 1
ATOM 794 C CA . SER A 1 101 ? 7.865 8.048 3.045 1.00 87.69 101 SER A CA 1
ATOM 795 C C . SER A 1 101 ? 8.874 7.513 4.054 1.00 87.69 101 SER A C 1
ATOM 797 O O . SER A 1 101 ? 8.804 7.803 5.254 1.00 87.69 101 SER A O 1
ATOM 799 N N . ASN A 1 102 ? 9.797 6.683 3.573 1.00 75.88 102 ASN A N 1
ATOM 800 C CA . ASN A 1 102 ? 10.809 6.074 4.414 1.00 75.88 102 ASN A CA 1
ATOM 801 C C . ASN A 1 102 ? 12.146 6.803 4.263 1.00 75.88 102 ASN A C 1
ATOM 803 O O . ASN A 1 102 ? 12.770 6.717 3.210 1.00 75.88 102 ASN A O 1
ATOM 807 N N . SER A 1 103 ? 12.610 7.480 5.315 1.00 65.94 103 SER A N 1
ATOM 808 C CA . SER A 1 103 ? 13.947 8.089 5.324 1.00 65.94 103 SER A CA 1
ATOM 809 C C . SER A 1 103 ? 14.955 7.357 6.214 1.00 65.94 103 SER A C 1
ATOM 811 O O . SER A 1 103 ? 16.154 7.477 5.968 1.00 65.94 103 SER A O 1
ATOM 813 N N . LYS A 1 104 ? 14.514 6.611 7.244 1.00 68.06 104 LYS A N 1
ATOM 814 C CA . LYS A 1 104 ? 15.414 6.009 8.258 1.00 68.06 104 LYS A CA 1
ATOM 815 C C . LYS A 1 104 ? 14.919 4.719 8.935 1.00 68.06 104 LYS A C 1
ATOM 817 O O . LYS A 1 104 ? 15.716 4.058 9.595 1.00 68.06 104 LYS A O 1
ATOM 822 N N . ASN A 1 105 ? 13.645 4.339 8.807 1.00 77.19 105 ASN A N 1
ATOM 823 C CA . ASN A 1 105 ? 13.055 3.240 9.585 1.00 77.19 105 ASN A CA 1
ATOM 824 C C . ASN A 1 105 ? 12.766 2.021 8.709 1.00 77.19 105 ASN A C 1
ATOM 826 O O . ASN A 1 105 ? 12.400 2.143 7.554 1.00 77.19 105 ASN A O 1
ATOM 830 N N . ARG A 1 106 ? 12.856 0.802 9.245 1.00 84.44 106 ARG A N 1
ATOM 831 C CA . ARG A 1 106 ? 12.509 -0.395 8.451 1.00 84.44 106 ARG A CA 1
ATOM 832 C C . ARG A 1 106 ? 11.030 -0.423 8.035 1.00 84.44 106 ARG A C 1
ATOM 834 O O . ARG A 1 106 ? 10.705 -0.949 6.979 1.00 84.44 106 ARG A O 1
ATOM 841 N N . PHE A 1 107 ? 10.158 0.141 8.867 1.00 92.62 107 PHE A N 1
ATOM 842 C CA . PHE A 1 107 ? 8.710 0.140 8.681 1.00 92.62 107 PHE A CA 1
ATOM 843 C C . PHE A 1 107 ? 8.168 1.566 8.627 1.00 92.62 107 PHE A C 1
ATOM 845 O O . PHE A 1 107 ? 8.644 2.443 9.352 1.00 92.62 107 PHE A O 1
ATOM 852 N N . LEU A 1 108 ? 7.121 1.770 7.831 1.00 94.25 108 LEU A N 1
ATOM 853 C CA . LEU A 1 108 ? 6.285 2.963 7.907 1.00 94.25 108 LEU A CA 1
ATOM 854 C C . LEU A 1 108 ? 5.254 2.758 9.018 1.00 94.25 108 LEU A C 1
ATOM 856 O O . LEU A 1 108 ? 4.520 1.770 9.004 1.00 94.25 108 LEU A O 1
ATOM 860 N N . ALA A 1 109 ? 5.209 3.682 9.975 1.00 94.56 109 ALA A N 1
ATOM 861 C CA . ALA A 1 109 ? 4.190 3.707 11.016 1.00 94.56 109 ALA A CA 1
ATOM 862 C C . ALA A 1 109 ? 3.069 4.675 10.618 1.00 94.56 109 ALA A C 1
ATOM 864 O O . ALA A 1 109 ? 3.321 5.843 10.298 1.00 94.56 109 ALA A O 1
ATOM 865 N N . VAL A 1 110 ? 1.832 4.182 10.638 1.00 95.25 110 VAL A N 1
ATOM 866 C CA . VAL A 1 110 ? 0.625 4.957 10.336 1.00 95.25 110 VAL A CA 1
ATOM 867 C C . VAL A 1 110 ? -0.392 4.717 11.438 1.00 95.25 110 VAL A C 1
ATOM 869 O O . VAL A 1 110 ? -0.530 3.604 11.933 1.00 95.25 110 VAL A O 1
ATOM 872 N N . GLU A 1 111 ? -1.098 5.771 11.817 1.00 96.69 111 GLU A N 1
ATOM 873 C CA . GLU A 1 111 ? -2.125 5.731 12.851 1.00 96.69 111 GLU A CA 1
ATOM 874 C C . GLU A 1 111 ? -3.414 6.344 12.310 1.00 96.69 111 GLU A C 1
ATOM 876 O O . GLU A 1 111 ? -3.374 7.432 11.719 1.00 96.69 111 GLU A O 1
ATOM 881 N N . PHE A 1 112 ? -4.542 5.660 12.499 1.00 96.38 112 PHE A N 1
ATOM 882 C CA . PHE A 1 112 ? -5.872 6.134 12.119 1.00 96.38 112 PHE A CA 1
ATOM 883 C C . PHE A 1 112 ? -6.770 6.218 13.346 1.00 96.38 112 PHE A C 1
ATOM 885 O O . PHE A 1 112 ? -7.071 5.203 13.968 1.00 96.38 112 PHE A O 1
ATOM 892 N N . GLN A 1 113 ? -7.239 7.423 13.654 1.00 95.38 113 GLN A N 1
ATOM 893 C CA . GLN A 1 113 ? -8.211 7.628 14.716 1.00 95.38 113 GLN A CA 1
ATOM 894 C C . GLN A 1 113 ? -9.607 7.280 14.197 1.00 95.38 113 GLN A C 1
ATOM 896 O O . GLN A 1 113 ? -10.068 7.893 13.233 1.00 95.38 113 GLN A O 1
ATOM 901 N N . LEU A 1 114 ? -10.272 6.309 14.823 1.00 95.25 114 LEU A N 1
ATOM 902 C CA . LEU A 1 114 ? -11.650 5.968 14.483 1.00 95.25 114 LEU A CA 1
ATOM 903 C C . LEU A 1 114 ? -12.619 7.010 15.057 1.00 95.25 114 LEU A C 1
ATOM 905 O O . LEU A 1 114 ? -12.415 7.474 16.182 1.00 95.25 114 LEU A O 1
ATOM 909 N N . PRO A 1 115 ? -13.685 7.366 14.319 1.00 91.44 115 PRO A N 1
ATOM 910 C CA . PRO A 1 115 ? -14.680 8.306 14.809 1.00 91.44 115 PRO A CA 1
ATOM 911 C C . PRO A 1 115 ? -15.545 7.681 15.910 1.00 91.44 115 PRO A C 1
ATOM 913 O O . PRO A 1 115 ? -15.729 6.465 15.980 1.00 91.44 115 PRO A O 1
ATOM 916 N N . ASP A 1 116 ? -16.126 8.537 16.745 1.00 92.88 116 ASP A N 1
ATOM 917 C CA . ASP A 1 116 ? -17.001 8.162 17.863 1.00 92.88 116 ASP A CA 1
ATOM 918 C C . ASP A 1 116 ? -18.288 7.467 17.384 1.00 92.88 116 ASP A C 1
ATOM 920 O O . ASP A 1 116 ? -18.856 6.624 18.078 1.00 92.88 116 ASP A O 1
ATOM 924 N N . ARG A 1 117 ? -18.748 7.815 16.175 1.00 91.12 117 ARG A N 1
ATOM 925 C CA . ARG A 1 117 ? -19.871 7.177 15.478 1.00 91.12 117 ARG A CA 1
ATOM 926 C C . ARG A 1 117 ? -19.350 6.543 14.194 1.00 91.12 117 ARG A C 1
ATOM 928 O O . ARG A 1 117 ? -18.893 7.256 13.303 1.00 91.12 117 ARG A O 1
ATOM 935 N N . LEU A 1 118 ? -19.423 5.217 14.102 1.00 89.38 118 LEU A N 1
ATOM 936 C CA . LEU A 1 118 ? -18.925 4.446 12.964 1.00 89.38 118 LEU A CA 1
ATOM 937 C C . LEU A 1 118 ? -19.898 3.336 12.567 1.00 89.38 118 LEU A C 1
ATOM 939 O O . LEU A 1 118 ? -20.729 2.908 13.366 1.00 89.38 118 LEU A O 1
ATOM 943 N N . VAL A 1 119 ? -19.770 2.866 11.329 1.00 91.25 119 VAL A N 1
ATOM 944 C CA . VAL A 1 119 ? -20.488 1.687 10.834 1.00 91.25 119 VAL A CA 1
ATOM 945 C C . VAL A 1 119 ? -19.737 0.429 11.272 1.00 91.25 119 VAL A C 1
ATOM 947 O O . VAL A 1 119 ? -18.527 0.314 11.057 1.00 91.25 119 VAL A O 1
ATOM 950 N N . PHE A 1 120 ? -20.447 -0.513 11.893 1.00 92.69 120 PHE A N 1
ATOM 951 C CA . PHE A 1 120 ? -19.884 -1.805 12.284 1.00 92.69 120 PHE A CA 1
ATOM 952 C C . PHE A 1 120 ? -19.671 -2.705 11.066 1.00 92.69 120 PHE A C 1
ATOM 954 O O . PHE A 1 120 ? -20.474 -2.702 10.138 1.00 92.69 120 PHE A O 1
ATOM 961 N N . GLY A 1 121 ? -18.606 -3.503 11.091 1.00 95.56 121 GLY A N 1
ATOM 962 C CA . GLY A 1 121 ? -18.296 -4.457 10.030 1.00 95.56 121 GLY A CA 1
ATOM 963 C C . GLY A 1 121 ? -16.802 -4.539 9.755 1.00 95.56 121 GLY A C 1
ATOM 964 O O . GLY A 1 121 ? -15.978 -4.167 10.592 1.00 95.56 121 GLY A O 1
ATOM 965 N N . GLU A 1 122 ? -16.459 -5.022 8.565 1.00 96.81 122 GLU A N 1
ATOM 966 C CA . GLU A 1 122 ? -15.074 -5.177 8.133 1.00 96.81 122 GLU A CA 1
ATOM 967 C C . GLU A 1 122 ? -14.542 -3.890 7.507 1.00 96.81 122 GLU A C 1
ATOM 969 O O . GLU A 1 122 ? -14.929 -3.493 6.410 1.00 96.81 122 GLU A O 1
ATOM 974 N N . TRP A 1 123 ? -13.614 -3.252 8.207 1.00 96.25 123 TRP A N 1
ATOM 975 C CA . TRP A 1 123 ? -12.881 -2.100 7.700 1.00 96.25 123 TRP A CA 1
ATOM 976 C C . TRP A 1 123 ? -11.625 -2.556 6.961 1.00 96.25 123 TRP A C 1
ATOM 978 O O . TRP A 1 123 ? -11.035 -3.586 7.291 1.00 96.25 123 TRP A O 1
ATOM 988 N N . LYS A 1 124 ? -11.187 -1.777 5.969 1.00 96.94 124 LYS A N 1
ATOM 989 C CA . LYS A 1 124 ? -10.022 -2.120 5.141 1.00 96.94 124 LYS A CA 1
ATOM 990 C C . LYS A 1 124 ? -8.988 -1.009 5.173 1.00 96.94 124 LYS A C 1
ATOM 992 O O . LYS A 1 124 ? -9.324 0.165 5.066 1.00 96.94 124 LYS A O 1
ATOM 997 N N . ILE A 1 125 ? -7.719 -1.390 5.262 1.00 97.56 125 ILE A N 1
ATOM 998 C CA . ILE A 1 125 ? -6.598 -0.479 5.033 1.00 97.56 125 ILE A CA 1
ATOM 999 C C . ILE A 1 125 ? -6.063 -0.760 3.636 1.00 97.56 125 ILE A C 1
ATOM 1001 O O . ILE A 1 125 ? -5.658 -1.881 3.331 1.00 97.56 125 ILE A O 1
ATOM 1005 N N . VAL A 1 126 ? -6.048 0.265 2.794 1.00 96.12 126 VAL A N 1
ATOM 1006 C CA . VAL A 1 126 ? -5.448 0.215 1.463 1.00 96.12 126 VAL A CA 1
ATOM 1007 C C . VAL A 1 126 ? -4.133 0.974 1.510 1.00 96.12 126 VAL A C 1
ATOM 1009 O O . VAL A 1 126 ? -4.091 2.103 1.989 1.00 96.12 126 VAL A O 1
ATOM 1012 N N . ALA A 1 127 ? -3.065 0.362 1.004 1.00 95.56 127 ALA A N 1
ATOM 1013 C CA . ALA A 1 127 ? -1.772 1.010 0.838 1.00 95.56 127 ALA A CA 1
ATOM 1014 C C . ALA A 1 127 ? -1.355 0.951 -0.633 1.00 95.56 127 ALA A C 1
ATOM 1016 O O . ALA A 1 127 ? -1.407 -0.111 -1.255 1.00 95.56 127 ALA A O 1
ATOM 1017 N N . ARG A 1 128 ? -0.957 2.090 -1.198 1.00 91.94 128 ARG A N 1
ATOM 1018 C CA . ARG A 1 128 ? -0.565 2.219 -2.607 1.00 91.94 128 ARG A CA 1
ATOM 1019 C C . ARG A 1 128 ? 0.637 3.149 -2.738 1.00 91.94 128 ARG A C 1
ATOM 1021 O O . ARG A 1 128 ? 0.774 4.056 -1.925 1.00 91.94 128 ARG A O 1
ATOM 1028 N N . PRO A 1 129 ? 1.520 2.949 -3.726 1.00 87.50 129 PRO A N 1
ATOM 1029 C CA . PRO A 1 129 ? 2.552 3.938 -4.000 1.00 87.50 129 PRO A CA 1
ATOM 1030 C C . PRO A 1 129 ? 1.900 5.287 -4.301 1.00 87.50 129 PRO A C 1
ATOM 1032 O O . PRO A 1 129 ? 0.900 5.333 -5.023 1.00 87.50 129 PRO A O 1
ATOM 1035 N N . ASP A 1 130 ? 2.491 6.353 -3.768 1.00 81.69 130 ASP A N 1
ATOM 1036 C CA . ASP A 1 130 ? 2.033 7.714 -4.023 1.00 81.69 130 ASP A CA 1
ATOM 1037 C C . ASP A 1 130 ? 2.051 7.989 -5.533 1.00 81.69 130 ASP A C 1
ATOM 1039 O O . ASP A 1 130 ? 3.034 7.729 -6.255 1.00 81.69 130 ASP A O 1
ATOM 1043 N N . ARG A 1 131 ? 0.906 8.466 -6.012 1.00 65.06 131 ARG A N 1
ATOM 1044 C CA . ARG A 1 131 ? 0.729 8.987 -7.361 1.00 65.06 131 ARG A CA 1
ATOM 1045 C C . ARG A 1 131 ? 0.837 10.498 -7.263 1.00 65.06 131 ARG A C 1
ATOM 1047 O O . ARG A 1 131 ? -0.168 11.193 -7.394 1.00 65.06 131 ARG A O 1
ATOM 1054 N N . HIS A 1 132 ? 2.049 10.990 -7.022 1.00 56.59 132 HIS A N 1
ATOM 1055 C CA . HIS A 1 132 ? 2.329 12.415 -7.080 1.00 56.59 132 HIS A CA 1
ATOM 1056 C C . HIS A 1 132 ? 1.891 12.927 -8.458 1.00 56.59 132 HIS A C 1
ATOM 1058 O O . HIS A 1 132 ? 2.568 12.701 -9.457 1.00 56.59 132 HIS A O 1
ATOM 1064 N N . LYS A 1 133 ? 0.741 13.601 -8.520 1.00 45.84 133 LYS A N 1
ATOM 1065 C CA . LYS A 1 133 ? 0.462 14.551 -9.590 1.00 45.84 133 LYS A CA 1
ATOM 1066 C C . LYS A 1 133 ? 1.165 15.828 -9.157 1.00 45.84 133 LYS A C 1
ATOM 1068 O O . LYS A 1 133 ? 0.747 16.378 -8.136 1.00 45.84 133 LYS A O 1
ATOM 1073 N N . PRO A 1 134 ? 2.206 16.315 -9.852 1.00 40.28 134 PRO A N 1
ATOM 1074 C CA . PRO A 1 134 ? 2.640 17.678 -9.613 1.00 40.28 134 PRO A CA 1
ATOM 1075 C C . PRO A 1 134 ? 1.412 18.565 -9.823 1.00 40.28 134 PRO A C 1
ATOM 1077 O O . PRO A 1 134 ? 0.800 18.565 -10.892 1.00 40.28 134 PRO A O 1
ATOM 1080 N N . SER A 1 135 ? 0.985 19.248 -8.763 1.00 37.38 135 SER A N 1
ATOM 1081 C CA . SER A 1 135 ? 0.012 20.319 -8.880 1.00 37.38 135 SER A CA 1
ATOM 1082 C C . SER A 1 135 ? 0.609 21.316 -9.861 1.00 37.38 135 SER A C 1
ATOM 1084 O O . SER A 1 135 ? 1.637 21.921 -9.558 1.00 37.38 135 SER A O 1
ATOM 1086 N N . LEU A 1 136 ? 0.006 21.438 -11.045 1.00 33.69 136 LEU A N 1
ATOM 1087 C CA . LEU A 1 136 ? 0.265 22.553 -11.942 1.00 33.69 136 LEU A CA 1
ATOM 1088 C C . LEU A 1 136 ? -0.066 23.814 -11.146 1.00 33.69 136 LEU A C 1
ATOM 1090 O O . LEU A 1 136 ? -1.231 24.177 -10.996 1.00 33.69 136 LEU A O 1
ATOM 1094 N N . ILE A 1 137 ? 0.960 24.438 -10.573 1.00 35.34 137 ILE A N 1
ATOM 1095 C CA . ILE A 1 137 ? 0.873 25.824 -10.150 1.00 35.34 137 ILE A CA 1
ATOM 1096 C C . ILE A 1 137 ? 0.820 26.587 -11.469 1.00 35.34 137 ILE A C 1
ATOM 1098 O O . ILE A 1 137 ? 1.838 26.764 -12.134 1.00 35.34 137 ILE A O 1
ATOM 1102 N N . LEU A 1 138 ? -0.394 26.929 -11.896 1.00 38.88 138 LEU A N 1
ATOM 1103 C CA . LEU A 1 138 ? -0.587 27.962 -12.900 1.00 38.88 138 LEU A CA 1
ATOM 1104 C C . LEU A 1 138 ? -0.100 29.258 -12.245 1.00 38.88 138 LEU A C 1
ATOM 1106 O O . LEU A 1 138 ? -0.742 29.757 -11.319 1.00 38.88 138 LEU A O 1
ATOM 1110 N N . ALA A 1 139 ? 1.091 29.695 -12.648 1.00 43.22 139 ALA A N 1
ATOM 1111 C CA . ALA A 1 139 ? 1.566 31.053 -12.428 1.00 43.22 139 ALA A CA 1
ATOM 1112 C C . ALA A 1 139 ? 0.896 31.995 -13.433 1.00 43.22 139 ALA A C 1
ATOM 1114 O O . ALA A 1 139 ? 0.659 31.545 -14.581 1.00 43.22 139 ALA A O 1
#